Protein AF-A0A8T3Q234-F1 (afdb_monomer_lite)

Structure (mmCIF, N/CA/C/O backbone):
data_AF-A0A8T3Q234-F1
#
_entry.id   AF-A0A8T3Q234-F1
#
loop_
_atom_site.group_PDB
_atom_site.id
_atom_site.type_symbol
_atom_site.label_atom_id
_atom_site.label_alt_id
_atom_site.label_comp_id
_atom_site.label_asym_id
_atom_site.label_entity_id
_atom_site.label_seq_id
_atom_site.pdbx_PDB_ins_code
_atom_site.Cartn_x
_atom_site.Cartn_y
_atom_site.Cartn_z
_atom_site.occupancy
_atom_site.B_iso_or_equiv
_atom_site.auth_seq_id
_atom_site.auth_comp_id
_atom_site.auth_asym_id
_atom_site.auth_atom_id
_atom_site.pdbx_PDB_model_num
ATOM 1 N N . MET A 1 1 ? 3.671 -13.890 41.206 1.00 37.31 1 MET A N 1
ATOM 2 C CA . MET A 1 1 ? 2.597 -13.885 40.190 1.00 37.31 1 MET A CA 1
ATOM 3 C C . MET A 1 1 ? 2.663 -12.553 39.462 1.00 37.31 1 MET A C 1
ATOM 5 O O . MET A 1 1 ? 2.274 -11.546 40.033 1.00 37.31 1 MET A O 1
ATOM 9 N N . GLY A 1 2 ? 3.299 -12.520 38.289 1.00 33.94 2 GLY A N 1
ATOM 10 C CA . GLY A 1 2 ? 3.479 -11.290 37.515 1.00 33.94 2 GLY A CA 1
ATOM 11 C C . GLY A 1 2 ? 2.256 -11.032 36.645 1.00 33.94 2 GLY A C 1
ATOM 12 O O . GLY A 1 2 ? 1.907 -11.868 35.815 1.00 33.94 2 GLY A O 1
ATOM 13 N N . THR A 1 3 ? 1.594 -9.902 36.863 1.00 35.84 3 THR A N 1
ATOM 14 C CA . THR A 1 3 ? 0.463 -9.436 36.060 1.00 35.84 3 THR A CA 1
ATOM 15 C C . THR A 1 3 ? 0.929 -9.215 34.626 1.00 35.84 3 THR A C 1
ATOM 17 O O . THR A 1 3 ? 1.758 -8.347 34.360 1.00 35.84 3 THR A O 1
ATOM 20 N N . VAL A 1 4 ? 0.408 -10.009 33.692 1.00 37.59 4 VAL A N 1
ATOM 21 C CA . VAL A 1 4 ? 0.581 -9.759 32.260 1.00 37.59 4 VAL A CA 1
ATOM 22 C C . VAL A 1 4 ? -0.139 -8.446 31.970 1.00 37.59 4 VAL A C 1
ATOM 24 O O . VAL A 1 4 ? -1.354 -8.365 32.144 1.00 37.59 4 VAL A O 1
ATOM 27 N N . ALA A 1 5 ? 0.599 -7.399 31.600 1.00 39.12 5 ALA A N 1
ATOM 28 C CA . ALA A 1 5 ? 0.006 -6.131 31.201 1.00 39.12 5 ALA A CA 1
ATOM 29 C C . ALA A 1 5 ? -0.947 -6.390 30.025 1.00 39.12 5 ALA A C 1
ATOM 31 O O . ALA A 1 5 ? -0.517 -6.685 28.907 1.00 39.12 5 ALA A O 1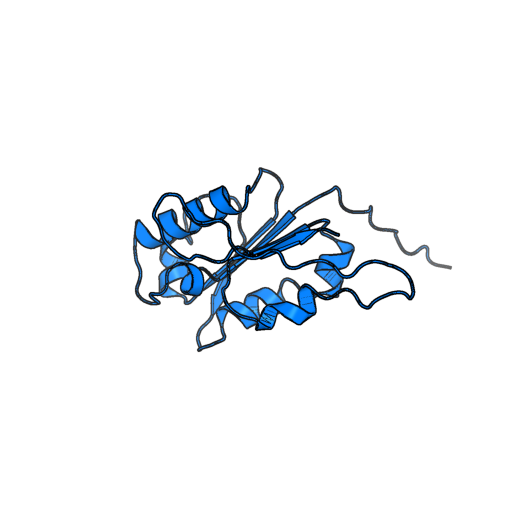
ATOM 32 N N . GLN A 1 6 ? -2.250 -6.325 30.293 1.00 41.56 6 GLN A N 1
ATOM 33 C CA . GLN A 1 6 ? -3.273 -6.379 29.265 1.00 41.56 6 GLN A CA 1
ATOM 34 C C . GLN A 1 6 ? -3.149 -5.090 28.454 1.00 41.56 6 GLN A C 1
ATOM 36 O O . GLN A 1 6 ? -3.585 -4.025 28.882 1.00 41.56 6 GLN A O 1
ATOM 41 N N . LEU A 1 7 ? -2.470 -5.173 27.309 1.00 39.22 7 LEU A N 1
ATOM 42 C CA . LEU A 1 7 ? -2.382 -4.058 26.372 1.00 39.22 7 LEU A CA 1
ATOM 43 C C . LEU A 1 7 ? -3.815 -3.689 25.952 1.00 39.22 7 LEU A C 1
ATOM 45 O O . LEU A 1 7 ? -4.583 -4.603 25.635 1.00 39.22 7 LEU A O 1
ATOM 49 N N . PRO A 1 8 ? -4.191 -2.397 25.970 1.00 41.66 8 PRO A N 1
ATOM 50 C CA . PRO A 1 8 ? -5.552 -1.981 25.661 1.00 41.66 8 PRO A CA 1
ATOM 51 C C . PRO A 1 8 ? -5.965 -2.514 24.286 1.00 41.66 8 PRO A C 1
ATOM 53 O O . PRO A 1 8 ? -5.160 -2.534 23.345 1.00 41.66 8 PRO A O 1
ATOM 56 N N . ALA A 1 9 ? -7.209 -2.987 24.193 1.00 49.00 9 ALA A N 1
ATOM 57 C CA . ALA A 1 9 ? -7.822 -3.359 22.926 1.00 49.00 9 ALA A CA 1
ATOM 58 C C . ALA A 1 9 ? -7.737 -2.153 21.980 1.00 49.00 9 ALA A C 1
ATOM 60 O O . ALA A 1 9 ? -8.033 -1.031 22.377 1.00 49.00 9 ALA A O 1
ATOM 61 N N . VAL A 1 10 ? -7.237 -2.366 20.764 1.00 53.41 10 VAL A N 1
ATOM 62 C CA . VAL A 1 10 ? -6.941 -1.265 19.844 1.00 53.41 10 VAL A CA 1
ATOM 63 C C . VAL A 1 10 ? -8.245 -0.749 19.233 1.00 53.41 10 VAL A C 1
ATOM 65 O O . VAL A 1 10 ? -8.968 -1.518 18.605 1.00 53.41 10 VAL A O 1
ATOM 68 N N . ASP A 1 11 ? -8.511 0.547 19.400 1.00 52.12 11 ASP A N 1
ATOM 69 C CA . ASP A 1 11 ? -9.659 1.270 18.839 1.00 52.12 11 ASP A CA 1
ATOM 70 C C . ASP A 1 11 ? -9.716 1.161 17.308 1.00 52.12 11 ASP A C 1
ATOM 72 O O . ASP A 1 11 ? -8.963 1.847 16.625 1.00 52.12 11 ASP A O 1
ATOM 76 N N . GLY A 1 12 ? -10.587 0.317 16.754 1.00 58.56 12 GLY A N 1
ATOM 77 C CA . GLY A 1 12 ? -11.164 0.424 15.404 1.00 58.56 12 GLY A CA 1
ATOM 78 C C . GLY A 1 12 ? -10.282 0.702 14.179 1.00 58.56 12 GLY A C 1
ATOM 79 O O . GLY A 1 12 ? -10.804 1.111 13.141 1.00 58.56 12 GLY A O 1
ATOM 80 N N . ARG A 1 13 ? -8.960 0.508 14.248 1.00 80.12 13 ARG A N 1
ATOM 81 C CA . ARG A 1 13 ? -8.049 0.893 13.154 1.00 80.12 13 ARG A CA 1
ATOM 82 C C . ARG A 1 13 ? -8.177 -0.064 11.975 1.00 80.12 13 ARG A C 1
ATOM 84 O O . ARG A 1 13 ? -8.162 -1.287 12.163 1.00 80.12 13 ARG A O 1
ATOM 91 N N . THR A 1 14 ? -8.248 0.488 10.762 1.00 90.56 14 THR A N 1
ATOM 92 C CA . THR A 1 14 ? -8.095 -0.291 9.529 1.00 90.56 14 THR A CA 1
ATOM 93 C C . THR A 1 14 ? -6.615 -0.414 9.194 1.00 90.56 14 THR A C 1
ATOM 95 O O . THR A 1 14 ? -5.877 0.565 9.267 1.00 90.56 14 THR A O 1
ATOM 98 N N . LEU A 1 15 ? -6.175 -1.604 8.798 1.00 91.75 15 LEU A N 1
ATOM 99 C CA . LEU A 1 15 ? -4.886 -1.815 8.151 1.00 91.75 15 LEU A CA 1
ATOM 100 C C . LEU A 1 15 ? -5.090 -2.036 6.658 1.00 91.75 15 LEU A C 1
ATOM 102 O O . LEU A 1 15 ? -5.883 -2.881 6.246 1.00 91.75 15 LEU A O 1
ATOM 106 N N . HIS A 1 16 ? -4.346 -1.279 5.868 1.00 93.25 16 HIS A N 1
ATOM 107 C CA . HIS A 1 16 ? -4.246 -1.396 4.427 1.00 93.25 16 HIS A CA 1
ATOM 108 C C . HIS A 1 16 ? -2.914 -2.060 4.089 1.00 93.25 16 HIS A C 1
ATOM 110 O O . HIS A 1 16 ? -1.864 -1.496 4.392 1.00 93.25 16 HIS A O 1
ATOM 116 N N . LEU A 1 17 ? -2.965 -3.232 3.463 1.00 94.12 17 LEU A N 1
ATOM 117 C CA . LEU A 1 17 ? -1.809 -3.864 2.830 1.00 94.12 17 LEU A CA 1
ATOM 118 C C . LEU A 1 17 ? -1.911 -3.604 1.333 1.00 94.12 17 LEU A C 1
ATOM 120 O O . LEU A 1 17 ? -2.923 -3.936 0.717 1.00 94.12 17 LEU A O 1
ATOM 124 N N . VAL A 1 18 ? -0.914 -2.939 0.771 1.00 93.81 18 VAL A N 1
ATOM 125 C CA . VAL A 1 18 ? -0.949 -2.441 -0.601 1.00 93.81 18 VAL A CA 1
ATOM 126 C C . VAL A 1 18 ? 0.242 -3.008 -1.339 1.00 93.81 18 VAL A C 1
ATOM 128 O O . VAL A 1 18 ? 1.374 -2.635 -1.042 1.00 93.81 18 VAL A O 1
ATOM 131 N N . ASP A 1 19 ? -0.022 -3.882 -2.297 1.00 92.69 19 ASP A N 1
ATOM 132 C CA . ASP A 1 19 ? 0.959 -4.222 -3.312 1.00 92.69 19 ASP A CA 1
ATOM 133 C C . ASP A 1 19 ? 0.822 -3.200 -4.442 1.00 92.69 19 ASP A C 1
ATOM 135 O O . ASP A 1 19 ? -0.141 -3.201 -5.213 1.00 92.69 19 ASP A O 1
ATOM 139 N N . LEU A 1 20 ? 1.752 -2.252 -4.483 1.00 91.56 20 LEU A N 1
ATOM 140 C CA . LEU A 1 20 ? 1.662 -1.146 -5.422 1.00 91.56 20 LEU A CA 1
ATOM 141 C C . LEU A 1 20 ? 2.001 -1.581 -6.850 1.00 91.56 20 LEU A C 1
ATOM 143 O O . LEU A 1 20 ? 1.401 -1.057 -7.787 1.00 91.56 20 LEU A O 1
ATOM 147 N N . GLU A 1 21 ? 2.893 -2.555 -7.021 1.00 88.31 21 GLU A N 1
ATOM 148 C CA . GLU A 1 21 ? 3.240 -3.093 -8.336 1.00 88.31 21 GLU A CA 1
ATOM 149 C C . GLU A 1 21 ? 2.036 -3.802 -8.950 1.00 88.31 21 GLU A C 1
ATOM 151 O O . GLU A 1 21 ? 1.676 -3.518 -10.093 1.00 88.31 21 GLU A O 1
ATOM 156 N N . ASN A 1 22 ? 1.346 -4.629 -8.160 1.00 86.00 22 ASN A N 1
ATOM 157 C CA . ASN A 1 22 ? 0.148 -5.338 -8.599 1.00 86.00 22 ASN A CA 1
ATOM 158 C C . ASN A 1 22 ? -0.998 -4.376 -8.951 1.00 86.00 22 ASN A C 1
ATOM 160 O O . ASN A 1 22 ? -1.691 -4.554 -9.954 1.00 86.00 22 ASN A O 1
ATOM 164 N N . LEU A 1 23 ? -1.175 -3.305 -8.166 1.00 87.69 23 LEU A N 1
ATOM 165 C CA . LEU A 1 23 ? -2.161 -2.274 -8.487 1.00 87.69 23 LEU A CA 1
ATOM 166 C C . LEU A 1 23 ? -1.844 -1.555 -9.797 1.00 87.69 23 LEU A C 1
ATOM 168 O O . LEU A 1 23 ? -2.766 -1.203 -10.531 1.00 87.69 23 LEU A O 1
ATOM 172 N N . ILE A 1 24 ? -0.573 -1.276 -10.069 1.00 90.62 24 ILE A N 1
ATOM 173 C CA . ILE A 1 24 ? -0.149 -0.565 -11.275 1.00 90.62 24 ILE A CA 1
ATOM 174 C C . ILE A 1 24 ? -0.213 -1.486 -12.501 1.00 90.62 24 ILE A C 1
ATOM 176 O O . ILE A 1 24 ? -0.712 -1.052 -13.540 1.00 90.62 24 ILE A O 1
ATOM 180 N N . GLY A 1 25 ? 0.247 -2.734 -12.368 1.00 86.94 25 GLY A N 1
ATOM 181 C CA . GLY A 1 25 ? 0.401 -3.701 -13.457 1.00 86.94 25 GLY A CA 1
ATOM 182 C C . GLY A 1 25 ? 1.657 -3.491 -14.314 1.00 86.94 25 GLY A C 1
ATOM 183 O O . GLY A 1 25 ? 1.764 -4.092 -15.379 1.00 86.94 25 GLY A O 1
ATOM 184 N N . ASP A 1 26 ? 2.582 -2.630 -13.879 1.00 85.81 26 ASP A N 1
ATOM 185 C CA . ASP A 1 26 ? 3.839 -2.320 -14.569 1.00 85.81 26 ASP A CA 1
ATOM 186 C C . ASP A 1 26 ? 4.975 -2.105 -13.543 1.00 85.81 26 ASP A C 1
ATOM 188 O O . ASP A 1 26 ? 4.959 -1.100 -12.821 1.00 85.81 26 ASP A O 1
ATOM 192 N N . PRO A 1 27 ? 5.980 -3.004 -13.474 1.00 82.62 27 PRO A N 1
ATOM 193 C CA . PRO A 1 27 ? 7.110 -2.889 -12.545 1.00 82.62 27 PRO A CA 1
ATOM 194 C C . PRO A 1 27 ? 8.074 -1.739 -12.892 1.00 82.62 27 PRO A C 1
ATOM 196 O O . PRO A 1 27 ? 8.980 -1.425 -12.116 1.00 82.62 27 PRO A O 1
ATOM 199 N N . TYR A 1 28 ? 7.905 -1.099 -14.053 1.00 87.94 28 TYR A N 1
ATOM 200 C CA . TYR A 1 28 ? 8.718 0.029 -14.508 1.00 87.94 28 TYR A CA 1
ATOM 201 C C . TYR A 1 28 ? 7.986 1.372 -14.442 1.00 87.94 28 TYR A C 1
ATOM 203 O O . TYR A 1 28 ? 8.521 2.371 -14.937 1.00 87.94 28 TYR A O 1
ATOM 211 N N . ALA A 1 29 ? 6.798 1.417 -13.833 1.00 89.75 29 ALA A N 1
ATOM 212 C CA . ALA A 1 29 ? 6.024 2.642 -13.690 1.00 89.75 29 ALA A CA 1
ATOM 213 C C . ALA A 1 29 ? 6.767 3.722 -12.895 1.00 89.75 29 ALA A C 1
ATOM 215 O O . ALA A 1 29 ? 7.524 3.442 -11.963 1.00 89.75 29 ALA A O 1
ATOM 216 N N . LYS A 1 30 ? 6.533 4.985 -13.272 1.00 93.19 30 LYS A N 1
ATOM 217 C CA . LYS A 1 30 ? 7.216 6.159 -12.710 1.00 93.19 30 LYS A CA 1
ATOM 218 C C . LYS A 1 30 ? 6.290 7.357 -12.561 1.00 93.19 30 LYS A C 1
ATOM 220 O O . LYS A 1 30 ? 5.243 7.449 -13.209 1.00 93.19 30 LYS A O 1
ATOM 225 N N . GLY A 1 31 ? 6.725 8.313 -11.748 1.00 91.38 31 GLY A N 1
ATOM 226 C CA . GLY A 1 31 ? 6.099 9.608 -11.563 1.00 91.38 31 GLY A CA 1
ATOM 227 C C . GLY A 1 31 ? 4.631 9.497 -11.168 1.00 91.38 31 GLY A C 1
ATOM 228 O O . GLY A 1 31 ? 4.253 8.732 -10.281 1.00 91.38 31 GLY A O 1
ATOM 229 N N . ARG A 1 32 ? 3.792 10.265 -11.871 1.00 90.12 32 ARG A N 1
ATOM 230 C CA . ARG A 1 32 ? 2.366 10.432 -11.552 1.00 90.12 32 ARG A CA 1
ATOM 231 C C . ARG A 1 32 ? 1.606 9.111 -11.526 1.00 90.12 32 ARG A C 1
ATOM 233 O O . ARG A 1 32 ? 0.727 8.935 -10.700 1.00 90.12 32 ARG A O 1
ATOM 240 N N . MET A 1 33 ? 1.991 8.154 -12.369 1.00 91.31 33 MET A N 1
ATOM 241 C CA . MET A 1 33 ? 1.336 6.848 -12.424 1.00 91.31 33 MET A CA 1
ATOM 242 C C . MET A 1 33 ? 1.396 6.113 -11.078 1.00 91.31 33 MET A C 1
ATOM 244 O O . 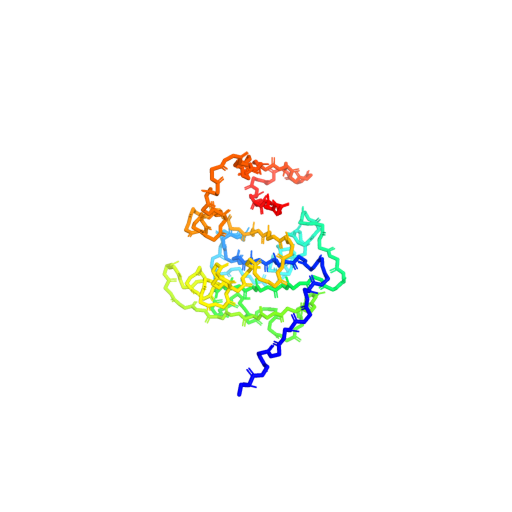MET A 1 33 ? 0.405 5.520 -10.657 1.00 91.31 33 MET A O 1
ATOM 248 N N . VAL A 1 34 ? 2.533 6.196 -10.382 1.00 93.25 34 VAL A N 1
ATOM 249 C CA . VAL A 1 34 ? 2.728 5.543 -9.082 1.00 93.25 34 VAL A CA 1
ATOM 250 C C . VAL A 1 34 ? 1.900 6.239 -8.001 1.00 93.25 34 VAL A C 1
ATOM 252 O O . VAL A 1 34 ? 1.177 5.586 -7.244 1.00 93.25 34 VAL A O 1
ATOM 255 N N . THR A 1 35 ? 1.951 7.574 -7.952 1.00 92.50 35 THR A N 1
ATOM 256 C CA . THR A 1 35 ? 1.191 8.357 -6.967 1.00 92.50 35 THR A CA 1
ATOM 257 C C . THR A 1 35 ? -0.317 8.249 -7.182 1.00 92.50 35 THR A C 1
ATOM 259 O O . THR A 1 35 ? -1.063 8.095 -6.214 1.00 92.50 35 THR A O 1
ATOM 262 N N . ASP A 1 36 ? -0.767 8.270 -8.437 1.00 91.06 36 ASP A N 1
ATOM 263 C CA . ASP A 1 36 ? -2.182 8.212 -8.807 1.00 91.06 36 ASP A CA 1
ATOM 264 C C . ASP A 1 36 ? -2.764 6.824 -8.536 1.00 91.06 36 ASP A C 1
ATOM 266 O O . ASP A 1 36 ? -3.904 6.717 -8.078 1.00 91.06 36 ASP A O 1
ATOM 270 N N . ALA A 1 37 ? -1.981 5.757 -8.738 1.00 92.19 37 ALA A N 1
ATOM 271 C CA . ALA A 1 37 ? -2.392 4.400 -8.391 1.00 92.19 37 ALA A CA 1
ATOM 272 C C . ALA A 1 37 ? -2.638 4.256 -6.882 1.00 92.19 37 ALA A C 1
ATOM 274 O O . ALA A 1 37 ? -3.692 3.757 -6.471 1.00 92.19 37 ALA A O 1
ATOM 275 N N . LEU A 1 38 ? -1.712 4.751 -6.053 1.00 93.62 38 LEU A N 1
ATOM 276 C CA . LEU A 1 38 ? -1.867 4.719 -4.599 1.00 93.62 38 LEU A CA 1
ATOM 277 C C . LEU A 1 38 ? -3.037 5.602 -4.134 1.00 93.62 38 LEU A C 1
ATOM 279 O O . LEU A 1 38 ? -3.855 5.158 -3.328 1.00 93.62 38 LEU A O 1
ATOM 283 N N . ALA A 1 39 ? -3.169 6.820 -4.665 1.00 91.38 39 ALA A N 1
ATOM 284 C CA . ALA A 1 39 ? -4.282 7.713 -4.343 1.00 91.38 39 ALA A CA 1
ATOM 285 C C . ALA A 1 39 ? -5.644 7.104 -4.725 1.00 91.38 39 ALA A C 1
ATOM 287 O O . ALA A 1 39 ? -6.584 7.113 -3.923 1.00 91.38 39 ALA A O 1
ATOM 288 N N . SER A 1 40 ? -5.732 6.509 -5.918 1.00 90.06 40 SER A N 1
ATOM 289 C CA . SER A 1 40 ? -6.935 5.825 -6.403 1.00 90.06 40 SER A CA 1
ATOM 290 C C . SER A 1 40 ? -7.306 4.649 -5.506 1.00 90.06 40 SER A C 1
ATOM 292 O O . SER A 1 40 ? -8.470 4.514 -5.121 1.00 90.06 40 SER A O 1
ATOM 294 N N . TYR A 1 41 ? -6.320 3.844 -5.094 1.00 93.31 41 TYR A N 1
ATOM 295 C CA . TYR A 1 41 ? -6.536 2.783 -4.115 1.00 93.31 41 TYR A CA 1
ATOM 296 C C . TYR A 1 41 ? -7.065 3.327 -2.785 1.00 93.31 41 TYR A C 1
ATOM 298 O O . TYR A 1 41 ? -8.073 2.826 -2.291 1.00 93.31 41 TYR A O 1
ATOM 306 N N . LEU A 1 42 ? -6.436 4.353 -2.204 1.00 92.19 42 LEU A N 1
ATOM 307 C CA . LEU A 1 42 ? -6.835 4.904 -0.902 1.00 92.19 42 LEU A CA 1
ATOM 308 C C . LEU A 1 42 ? -8.279 5.428 -0.929 1.00 92.19 42 LEU A C 1
ATOM 310 O O . LEU A 1 42 ? -9.062 5.142 -0.016 1.00 92.19 42 LEU A O 1
ATOM 314 N N . CYS A 1 43 ? -8.658 6.111 -2.013 1.00 90.00 43 CYS A N 1
ATOM 315 C CA . CYS A 1 43 ? -10.030 6.549 -2.256 1.00 90.00 43 CYS A CA 1
ATOM 316 C C . CYS A 1 43 ? -10.990 5.350 -2.357 1.00 90.00 43 CYS A C 1
ATOM 318 O O . CYS A 1 43 ? -11.955 5.243 -1.591 1.00 90.00 43 CYS A O 1
ATOM 320 N N . ALA A 1 44 ? -10.678 4.379 -3.223 1.00 86.75 44 ALA A N 1
ATOM 321 C CA . ALA A 1 44 ? -11.489 3.178 -3.427 1.00 86.75 44 ALA A CA 1
ATOM 322 C C . ALA A 1 44 ? -11.583 2.291 -2.176 1.00 86.75 44 ALA A C 1
ATOM 324 O O . ALA A 1 44 ? -12.590 1.606 -1.981 1.00 86.75 44 ALA A O 1
ATOM 325 N N . ALA A 1 45 ? -10.573 2.319 -1.304 1.00 88.38 45 ALA A N 1
ATOM 326 C CA . ALA A 1 45 ? -10.502 1.623 -0.023 1.00 88.38 45 ALA A CA 1
ATOM 327 C C . ALA A 1 45 ? -11.202 2.389 1.114 1.00 88.38 45 ALA A C 1
ATOM 329 O O . ALA A 1 45 ? -11.479 1.800 2.168 1.00 88.38 45 ALA A O 1
ATOM 330 N N . ALA A 1 46 ? -11.631 3.630 0.860 1.00 90.38 46 ALA A N 1
ATOM 331 C CA . ALA A 1 46 ? -12.175 4.558 1.846 1.00 90.38 46 ALA A CA 1
ATOM 332 C C . ALA A 1 46 ? -11.249 4.698 3.066 1.00 90.38 46 ALA A C 1
ATOM 334 O O . ALA A 1 46 ? -11.713 4.552 4.199 1.00 90.38 46 ALA A O 1
ATOM 335 N N . TRP A 1 47 ? -9.954 4.902 2.799 1.00 92.12 47 TRP A N 1
ATOM 336 C CA . TRP A 1 47 ? -8.947 5.216 3.812 1.00 92.12 47 TRP A CA 1
ATOM 337 C C . TRP A 1 47 ? -9.336 6.478 4.5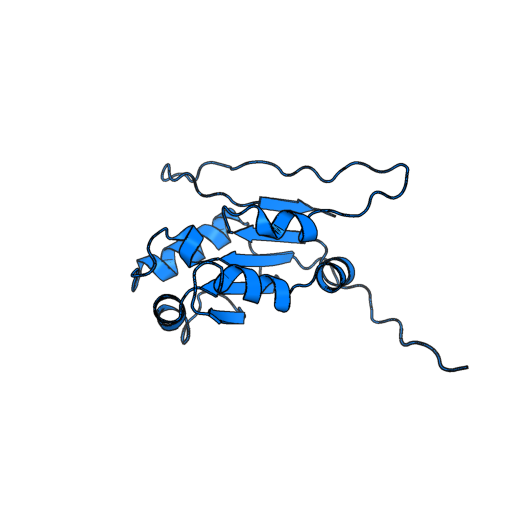87 1.00 92.12 47 TRP A C 1
ATOM 339 O O . TRP A 1 47 ? -9.935 7.405 4.029 1.00 92.12 47 TRP A O 1
ATOM 349 N N . ARG A 1 48 ? -9.000 6.511 5.876 1.00 90.81 48 ARG A N 1
ATOM 350 C CA . ARG A 1 48 ? -9.227 7.655 6.760 1.00 90.81 48 ARG A CA 1
ATOM 351 C C . ARG A 1 48 ? -7.977 7.965 7.586 1.00 90.81 48 ARG A C 1
ATOM 353 O O . ARG A 1 48 ? -7.197 7.059 7.883 1.00 90.81 48 ARG A O 1
ATOM 360 N N . PRO A 1 49 ? -7.809 9.219 8.044 1.00 91.06 49 PRO A N 1
ATOM 361 C CA . PRO A 1 49 ? -6.801 9.537 9.047 1.00 91.06 49 PRO A CA 1
ATOM 362 C C . PRO A 1 49 ? -6.921 8.609 10.265 1.00 91.06 49 PRO A C 1
ATOM 364 O O . PRO A 1 49 ? -8.007 8.443 10.817 1.00 91.06 49 PRO A O 1
ATOM 367 N N . GLY A 1 50 ? -5.803 8.001 10.667 1.00 88.75 50 GLY A N 1
ATOM 368 C CA . GLY A 1 50 ? -5.742 7.009 11.748 1.00 88.75 50 GLY A CA 1
ATOM 369 C C . GLY A 1 50 ? -5.663 5.552 11.277 1.00 88.75 50 GLY A C 1
ATOM 370 O O . GLY A 1 50 ? -5.239 4.696 12.058 1.00 88.75 50 GLY A O 1
ATOM 371 N N . ASP A 1 51 ? -5.987 5.275 10.011 1.00 91.19 51 ASP A N 1
ATOM 372 C CA . ASP A 1 51 ? -5.743 3.967 9.404 1.00 91.19 51 ASP A CA 1
ATOM 373 C C . ASP A 1 51 ? -4.238 3.738 9.176 1.00 91.19 51 ASP A C 1
ATOM 375 O O . ASP A 1 51 ? -3.473 4.658 8.875 1.00 91.19 51 ASP A O 1
ATOM 379 N N . LEU A 1 52 ? -3.812 2.483 9.302 1.00 93.31 52 LEU A N 1
ATOM 380 C CA . LEU A 1 52 ? -2.446 2.045 9.033 1.00 93.31 52 LEU A CA 1
ATOM 381 C C . LEU A 1 52 ? -2.313 1.679 7.554 1.00 93.31 52 LEU A C 1
ATOM 383 O O . LEU A 1 52 ? -3.132 0.924 7.037 1.00 93.31 52 LEU A O 1
ATOM 387 N N . VAL A 1 53 ? -1.267 2.159 6.881 1.00 95.19 53 VAL A N 1
ATOM 388 C CA . VAL A 1 53 ? -1.021 1.863 5.461 1.00 95.19 53 VAL A CA 1
ATOM 389 C C . VAL A 1 53 ? 0.377 1.300 5.281 1.00 95.19 53 VAL A C 1
ATOM 391 O O . VAL A 1 53 ? 1.363 1.982 5.564 1.00 95.19 53 VAL A O 1
ATOM 394 N N . TYR A 1 54 ? 0.458 0.051 4.836 1.00 95.94 54 TYR A N 1
ATOM 395 C CA . TYR A 1 54 ? 1.689 -0.656 4.498 1.00 95.94 5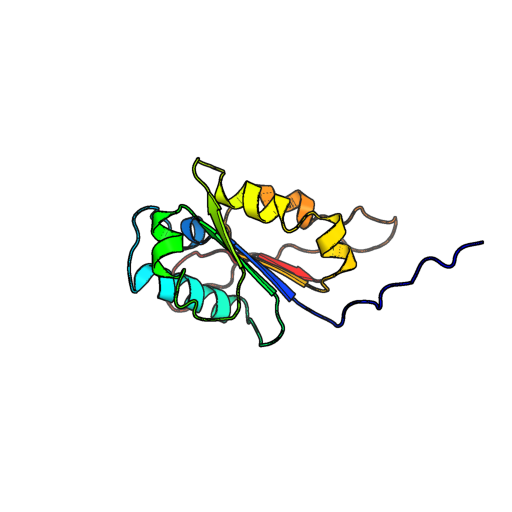4 TYR A CA 1
ATOM 396 C C . TYR A 1 54 ? 1.706 -0.860 2.990 1.00 95.94 54 TYR A C 1
ATOM 398 O O . TYR A 1 54 ? 0.796 -1.480 2.446 1.00 95.94 54 TYR A O 1
ATOM 406 N N . VAL A 1 55 ? 2.720 -0.313 2.328 1.00 96.19 55 VAL A N 1
ATOM 407 C CA . VAL A 1 55 ? 2.881 -0.380 0.877 1.00 96.19 55 VAL A CA 1
ATOM 408 C C . VAL A 1 55 ? 4.149 -1.154 0.572 1.00 96.19 55 VAL A C 1
ATOM 410 O O . VAL A 1 55 ? 5.211 -0.802 1.083 1.00 96.19 55 VAL A O 1
ATOM 413 N N . ALA A 1 56 ? 4.047 -2.187 -0.253 1.00 95.81 56 ALA A N 1
ATOM 414 C CA . ALA A 1 56 ? 5.187 -2.922 -0.769 1.00 95.81 56 ALA A CA 1
ATOM 415 C C . ALA A 1 56 ? 5.209 -2.893 -2.299 1.00 95.81 56 ALA A C 1
ATOM 417 O O . ALA A 1 56 ? 4.163 -2.797 -2.935 1.00 95.81 56 ALA A O 1
ATOM 418 N N . SER A 1 57 ? 6.411 -2.904 -2.873 1.00 94.81 57 SER A N 1
ATOM 419 C CA . SER A 1 57 ? 6.648 -2.922 -4.322 1.00 94.81 57 SER A CA 1
ATOM 420 C C . SER A 1 57 ? 8.121 -3.235 -4.605 1.00 94.81 57 SER A C 1
ATOM 422 O O . SER A 1 57 ? 8.951 -3.269 -3.684 1.00 94.81 57 SER A O 1
ATOM 424 N N . CYS A 1 58 ? 8.489 -3.365 -5.881 1.00 92.62 58 CYS A N 1
ATOM 425 C CA . CYS A 1 58 ? 9.889 -3.322 -6.283 1.00 92.62 58 CYS A CA 1
ATOM 426 C C . CYS A 1 58 ? 10.570 -1.972 -5.935 1.00 92.62 58 CYS A C 1
ATOM 428 O O . CYS A 1 58 ? 9.906 -0.933 -5.833 1.00 92.62 58 CYS A O 1
ATOM 430 N N . PRO A 1 59 ? 11.910 -1.940 -5.750 1.00 94.00 59 PRO A N 1
ATOM 431 C CA . PRO A 1 59 ? 12.613 -0.729 -5.326 1.00 94.00 59 PRO A CA 1
ATOM 432 C C . PRO A 1 59 ? 12.430 0.496 -6.239 1.00 94.00 59 PRO A C 1
ATOM 434 O O . PRO A 1 59 ? 12.277 1.585 -5.686 1.00 94.00 59 PRO A O 1
ATOM 437 N N . PRO A 1 60 ? 12.419 0.372 -7.587 1.00 92.44 60 PRO A N 1
ATOM 438 C CA . PRO A 1 60 ? 12.162 1.513 -8.465 1.00 92.44 60 PRO A CA 1
ATOM 439 C C . PRO A 1 60 ? 10.821 2.197 -8.182 1.00 92.44 60 PRO A C 1
ATOM 441 O O . PRO A 1 60 ? 10.790 3.412 -8.042 1.00 92.44 60 PRO A O 1
ATOM 444 N N . VAL A 1 61 ? 9.742 1.429 -8.007 1.00 93.56 61 VAL A N 1
ATOM 445 C CA . VAL A 1 61 ? 8.405 1.978 -7.734 1.00 93.56 61 VAL A CA 1
ATOM 446 C C . VAL A 1 61 ? 8.326 2.592 -6.331 1.00 93.56 61 VAL A C 1
ATOM 448 O O . VAL A 1 61 ? 7.765 3.673 -6.165 1.00 93.56 61 VAL A O 1
ATOM 451 N N . ILE A 1 62 ? 8.938 1.970 -5.313 1.00 95.19 62 ILE A N 1
ATOM 452 C CA . ILE A 1 62 ? 9.004 2.569 -3.965 1.00 95.19 62 ILE A CA 1
ATOM 453 C C . ILE A 1 62 ? 9.765 3.901 -3.977 1.00 95.19 62 ILE A C 1
ATOM 455 O O . ILE A 1 62 ? 9.370 4.831 -3.272 1.00 95.19 62 ILE A O 1
ATOM 459 N N . ALA A 1 63 ? 10.832 4.019 -4.773 1.00 94.44 63 ALA A N 1
ATOM 460 C CA . ALA A 1 63 ? 11.628 5.243 -4.849 1.00 94.44 63 ALA A CA 1
ATOM 461 C C . ALA A 1 63 ? 10.807 6.458 -5.320 1.00 94.44 63 ALA A C 1
ATOM 463 O O . ALA A 1 63 ? 11.060 7.569 -4.857 1.00 94.44 63 ALA A O 1
ATOM 464 N N . GLU A 1 64 ? 9.783 6.245 -6.152 1.00 94.50 64 GLU A N 1
ATOM 465 C CA . GLU A 1 64 ? 8.903 7.308 -6.661 1.00 94.50 64 GLU A CA 1
ATOM 466 C C . GLU A 1 64 ? 8.026 7.947 -5.569 1.00 94.50 64 GLU A C 1
ATOM 468 O O . GLU A 1 64 ? 7.618 9.098 -5.701 1.00 94.50 64 GLU A O 1
ATOM 473 N N . ILE A 1 65 ? 7.755 7.235 -4.467 1.00 92.88 65 ILE A N 1
ATOM 474 C CA . ILE A 1 65 ? 6.931 7.732 -3.345 1.00 92.88 65 ILE A CA 1
ATOM 475 C C . ILE A 1 65 ? 7.691 7.823 -2.016 1.00 92.88 65 ILE A C 1
ATOM 477 O O . ILE A 1 65 ? 7.144 8.309 -1.028 1.00 92.88 65 ILE A O 1
ATOM 481 N N . GLY A 1 66 ? 8.951 7.383 -1.983 1.00 91.75 66 GLY A N 1
ATOM 482 C CA . GLY A 1 66 ? 9.755 7.221 -0.768 1.00 91.75 66 GLY A CA 1
ATOM 483 C C . GLY A 1 66 ? 9.902 8.485 0.077 1.00 91.75 66 GLY A C 1
ATOM 484 O O . GLY A 1 66 ? 9.876 8.419 1.304 1.00 91.75 66 GLY A O 1
ATOM 485 N N . PHE A 1 67 ? 10.031 9.637 -0.580 1.00 90.56 67 PHE A N 1
ATOM 486 C CA . PHE A 1 67 ? 10.252 10.925 0.082 1.00 90.56 67 PHE A CA 1
ATOM 487 C C . PHE A 1 67 ? 8.969 11.708 0.346 1.00 90.56 67 PHE A C 1
ATOM 489 O O . PHE A 1 67 ? 8.948 12.599 1.195 1.00 90.56 67 PHE A O 1
ATOM 496 N N . THR A 1 68 ? 7.903 11.432 -0.401 1.00 90.56 68 THR A N 1
ATOM 497 C CA . THR A 1 68 ? 6.660 12.211 -0.328 1.00 90.56 68 THR A CA 1
ATOM 498 C C . THR A 1 68 ? 5.458 11.302 -0.570 1.00 90.56 68 THR A C 1
ATOM 500 O O . THR A 1 68 ? 4.771 11.427 -1.585 1.00 90.56 68 THR A O 1
ATOM 503 N N . PRO A 1 69 ? 5.194 10.350 0.343 1.00 90.19 69 PRO A N 1
ATOM 504 C CA . PRO A 1 69 ? 4.006 9.526 0.232 1.00 90.19 69 PRO A CA 1
ATOM 505 C C . PRO A 1 69 ? 2.744 10.389 0.421 1.00 90.19 69 PRO A C 1
ATOM 507 O O . PRO A 1 69 ? 2.755 11.335 1.214 1.00 90.19 69 PRO A O 1
ATOM 510 N N . PRO A 1 70 ? 1.628 10.066 -0.257 1.00 88.31 70 PRO A N 1
ATOM 511 C CA . PRO A 1 70 ? 0.400 10.867 -0.201 1.00 88.31 70 PRO A CA 1
ATOM 512 C C . PRO A 1 70 ? -0.290 10.830 1.171 1.00 88.31 70 PRO A C 1
ATOM 514 O O . PRO A 1 70 ? -1.110 11.692 1.480 1.00 88.31 70 PRO A O 1
ATOM 517 N N . VAL A 1 71 ? 0.021 9.822 1.989 1.00 92.25 71 VAL A N 1
ATOM 518 C CA . VAL A 1 71 ? -0.488 9.634 3.351 1.00 92.25 71 VAL A CA 1
ATOM 519 C C . VAL A 1 71 ? 0.616 9.054 4.238 1.00 92.25 71 VAL A C 1
ATOM 521 O O . VAL A 1 71 ? 1.555 8.451 3.714 1.00 92.25 71 VAL A O 1
ATOM 524 N N . PRO A 1 72 ? 0.514 9.160 5.575 1.00 94.19 72 PRO A N 1
ATOM 525 C CA . PRO A 1 72 ? 1.418 8.448 6.471 1.00 94.19 72 PRO A CA 1
ATOM 526 C C . PRO A 1 72 ? 1.359 6.933 6.223 1.00 94.19 72 PRO A C 1
ATOM 528 O O . PRO A 1 72 ? 0.332 6.293 6.451 1.00 94.19 72 PRO A O 1
ATOM 531 N N . CYS A 1 73 ? 2.464 6.351 5.763 1.00 94.88 73 CYS A N 1
ATOM 532 C CA . CYS A 1 73 ? 2.556 4.928 5.457 1.00 94.88 73 CYS A CA 1
ATOM 533 C C . CYS A 1 73 ? 3.934 4.355 5.800 1.00 94.88 73 CYS A C 1
ATOM 535 O O . CYS A 1 73 ? 4.911 5.083 5.974 1.00 94.88 73 CYS A O 1
ATOM 537 N N . ARG A 1 74 ? 4.012 3.024 5.877 1.00 96.00 74 ARG A N 1
ATOM 538 C CA . ARG A 1 74 ? 5.281 2.287 5.868 1.00 96.00 74 ARG A CA 1
ATOM 539 C C . ARG A 1 74 ? 5.516 1.737 4.472 1.00 96.00 74 ARG A C 1
ATOM 541 O O . ARG A 1 74 ? 4.604 1.152 3.894 1.00 96.00 74 ARG A O 1
ATOM 548 N N . LEU A 1 75 ? 6.722 1.942 3.962 1.00 96.38 75 LEU A N 1
ATOM 549 C CA . LEU A 1 75 ? 7.127 1.530 2.625 1.00 96.38 75 LEU A CA 1
ATOM 550 C C . LEU A 1 75 ? 8.108 0.365 2.727 1.00 96.38 75 LEU A C 1
ATOM 552 O O . LEU A 1 75 ? 9.059 0.423 3.508 1.00 96.38 75 LEU A O 1
ATOM 556 N N . PHE A 1 76 ? 7.884 -0.669 1.926 1.00 96.00 76 PHE A N 1
ATOM 557 C CA . PHE A 1 76 ? 8.711 -1.866 1.873 1.00 96.00 76 PHE A CA 1
AT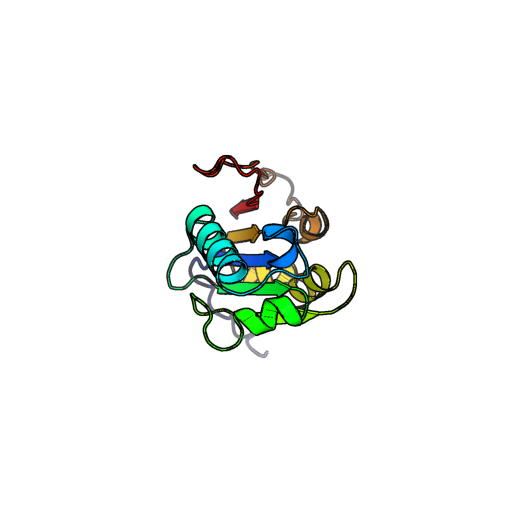OM 558 C C . PHE A 1 76 ? 9.162 -2.101 0.434 1.00 96.00 76 PHE A C 1
ATOM 560 O O . PHE A 1 76 ? 8.348 -2.306 -0.459 1.00 96.00 76 PHE A O 1
ATOM 567 N N . ALA A 1 77 ? 10.471 -2.072 0.207 1.00 94.38 77 ALA A N 1
ATOM 568 C CA . ALA A 1 77 ? 11.048 -2.421 -1.082 1.00 94.38 77 ALA A CA 1
ATOM 569 C C . ALA A 1 77 ? 11.561 -3.863 -1.037 1.00 94.38 77 ALA A C 1
ATOM 571 O O . ALA A 1 77 ? 12.333 -4.219 -0.143 1.00 94.38 77 ALA A O 1
ATOM 572 N N . ALA A 1 78 ? 11.168 -4.681 -2.008 1.00 91.88 78 ALA A N 1
ATOM 573 C CA . ALA A 1 78 ? 11.669 -6.044 -2.155 1.00 91.88 78 ALA A CA 1
ATOM 574 C C . ALA A 1 78 ? 11.871 -6.410 -3.623 1.00 91.88 78 ALA A C 1
ATOM 576 O O . ALA A 1 78 ? 11.254 -5.835 -4.509 1.00 91.88 78 ALA A O 1
ATOM 577 N N . ARG A 1 79 ? 12.784 -7.345 -3.883 1.00 87.50 79 ARG A N 1
ATOM 578 C CA . ARG A 1 79 ? 13.052 -7.880 -5.223 1.00 87.50 79 ARG A CA 1
ATOM 579 C C . ARG A 1 79 ? 12.544 -9.316 -5.310 1.00 87.50 79 ARG A C 1
ATOM 581 O O . ARG A 1 79 ? 12.500 -9.997 -4.289 1.00 87.50 79 ARG A O 1
ATOM 588 N N . GLY A 1 80 ? 12.289 -9.774 -6.532 1.00 84.31 80 GLY A N 1
ATOM 589 C CA . GLY A 1 80 ? 11.768 -11.113 -6.810 1.00 84.31 80 GLY A CA 1
ATOM 590 C C . GLY A 1 80 ? 10.256 -11.103 -7.018 1.00 84.31 80 GLY A C 1
ATOM 591 O O . GLY A 1 80 ? 9.600 -10.141 -6.631 1.00 84.31 80 GLY A O 1
ATOM 592 N N . GLU A 1 81 ? 9.751 -12.168 -7.639 1.00 78.81 81 GLU A N 1
ATOM 593 C CA . GLU A 1 81 ? 8.357 -12.317 -8.087 1.00 78.81 81 GLU A CA 1
ATOM 594 C C . GLU A 1 81 ? 7.345 -12.102 -6.951 1.00 78.81 81 GLU A C 1
ATOM 596 O O . GLU A 1 81 ? 6.451 -11.283 -7.097 1.00 78.81 81 GLU A O 1
ATOM 601 N N . ASP A 1 82 ? 7.582 -12.695 -5.775 1.00 83.88 82 ASP A N 1
ATOM 602 C CA . ASP A 1 82 ? 6.698 -12.565 -4.600 1.00 83.88 82 ASP A CA 1
ATOM 603 C C . ASP A 1 82 ? 7.233 -11.578 -3.539 1.00 83.88 82 ASP A C 1
ATOM 605 O O . ASP A 1 82 ? 6.879 -11.627 -2.355 1.00 83.88 82 ASP A O 1
ATOM 609 N N . GLY A 1 83 ? 8.191 -10.719 -3.909 1.00 86.44 83 GLY A N 1
ATOM 610 C CA . GLY A 1 83 ? 8.939 -9.915 -2.939 1.00 86.44 83 GLY A CA 1
ATOM 611 C C . GLY A 1 83 ? 8.046 -8.975 -2.123 1.00 86.44 83 GLY A C 1
ATOM 612 O O . GLY A 1 83 ? 8.236 -8.826 -0.910 1.00 86.44 83 GLY A O 1
ATOM 613 N N . ALA A 1 84 ? 7.073 -8.344 -2.783 1.00 87.44 84 ALA A N 1
ATOM 614 C CA . ALA A 1 84 ? 6.138 -7.421 -2.149 1.00 87.44 84 ALA A CA 1
ATOM 615 C C . ALA A 1 84 ? 5.210 -8.149 -1.163 1.00 87.44 84 ALA A C 1
ATOM 617 O O . ALA A 1 84 ? 5.101 -7.738 -0.001 1.00 87.44 84 ALA A O 1
ATOM 618 N N . ASP A 1 85 ? 4.617 -9.268 -1.583 1.00 86.50 85 ASP A N 1
ATOM 619 C CA . ASP A 1 85 ? 3.706 -10.064 -0.760 1.00 86.50 85 ASP A CA 1
ATOM 620 C C . ASP A 1 85 ? 4.377 -10.582 0.506 1.00 86.50 85 ASP A C 1
ATOM 622 O O . ASP A 1 85 ? 3.863 -10.402 1.616 1.00 86.50 85 ASP A O 1
ATOM 626 N N . LEU A 1 86 ? 5.564 -11.178 0.362 1.00 87.88 86 LEU A N 1
ATOM 627 C CA . LEU A 1 86 ? 6.313 -11.724 1.490 1.00 87.88 86 LEU A CA 1
ATOM 628 C C . LEU A 1 86 ? 6.671 -10.637 2.507 1.00 87.88 86 LEU A C 1
ATOM 630 O O . LEU A 1 86 ? 6.593 -10.880 3.714 1.00 87.88 86 LEU A O 1
ATOM 634 N N . GLN A 1 87 ? 6.992 -9.422 2.051 1.00 92.06 87 GLN A N 1
ATOM 635 C CA . GLN A 1 87 ? 7.236 -8.302 2.959 1.00 92.06 87 GLN A CA 1
ATOM 636 C C . GLN A 1 87 ? 5.980 -7.859 3.704 1.00 92.06 87 GLN A C 1
ATOM 638 O O . GLN A 1 87 ? 6.042 -7.606 4.912 1.00 92.06 87 GLN A O 1
ATOM 643 N N . LEU A 1 88 ? 4.840 -7.773 3.013 1.00 90.19 88 LEU A N 1
ATOM 644 C CA . LEU A 1 88 ? 3.572 -7.413 3.646 1.00 90.19 88 LEU A CA 1
ATOM 645 C C . LEU A 1 88 ? 3.167 -8.460 4.688 1.00 90.19 88 LEU A C 1
ATOM 647 O O . LEU A 1 88 ? 2.788 -8.094 5.801 1.00 90.19 88 LEU A O 1
ATOM 651 N N . LEU A 1 89 ? 3.313 -9.749 4.373 1.00 88.81 89 LEU A N 1
ATOM 652 C CA . LEU A 1 89 ? 3.011 -10.849 5.291 1.00 88.81 89 LEU A CA 1
ATOM 653 C C . LEU A 1 89 ? 3.949 -10.879 6.504 1.00 88.81 89 LEU A C 1
ATOM 655 O O . LEU A 1 89 ? 3.482 -11.080 7.627 1.00 88.81 89 LEU A O 1
ATOM 659 N N . ALA A 1 90 ? 5.244 -10.622 6.307 1.00 89.75 90 ALA A N 1
ATOM 660 C CA . ALA A 1 90 ? 6.216 -10.567 7.399 1.00 89.75 90 ALA A CA 1
ATOM 661 C C . ALA A 1 90 ? 5.908 -9.440 8.402 1.00 89.75 90 ALA A C 1
ATOM 663 O O . ALA A 1 90 ? 6.095 -9.608 9.608 1.00 89.75 90 ALA A O 1
ATOM 664 N N . HIS A 1 91 ? 5.398 -8.302 7.920 1.00 88.75 91 HIS A N 1
ATOM 665 C CA . HIS A 1 91 ? 5.086 -7.137 8.756 1.00 88.75 91 HIS A CA 1
ATOM 666 C C . HIS A 1 91 ? 3.639 -7.103 9.264 1.00 88.75 91 HIS A C 1
ATOM 668 O O . HIS A 1 91 ? 3.335 -6.362 10.204 1.00 88.75 91 HIS A O 1
ATOM 674 N N . ALA A 1 92 ? 2.753 -7.909 8.682 1.00 87.19 92 ALA A N 1
ATOM 675 C CA . ALA A 1 92 ? 1.365 -8.058 9.098 1.00 87.19 92 ALA A CA 1
ATOM 676 C C . ALA A 1 92 ? 0.981 -9.539 9.271 1.00 87.19 92 ALA A C 1
ATOM 678 O O . ALA A 1 92 ? 0.041 -10.012 8.622 1.00 87.19 92 ALA A O 1
ATOM 679 N N . PRO A 1 93 ? 1.656 -10.279 10.174 1.00 84.62 93 PRO A N 1
ATOM 680 C CA . PRO A 1 93 ? 1.314 -11.671 10.411 1.00 84.62 93 PRO A CA 1
ATOM 681 C C . PRO A 1 93 ? -0.125 -11.785 10.952 1.00 84.62 93 PRO A C 1
ATOM 683 O O . PRO A 1 93 ? -0.573 -10.900 11.700 1.00 84.62 93 PRO A O 1
ATOM 686 N N . PRO A 1 94 ? -0.866 -12.861 10.620 1.00 79.44 94 PRO A N 1
ATOM 687 C CA . PRO A 1 94 ? -2.281 -13.016 10.970 1.00 79.44 94 PRO A CA 1
ATOM 688 C C . PRO A 1 94 ? -2.598 -12.772 12.452 1.00 79.44 94 PRO A C 1
ATOM 690 O O . PRO A 1 94 ? -3.632 -12.190 12.792 1.00 79.44 94 PRO A O 1
ATOM 693 N N . GLU A 1 95 ? -1.709 -13.195 13.347 1.00 79.12 95 GLU A N 1
ATOM 694 C CA . GLU A 1 95 ? -1.850 -13.063 14.796 1.00 79.12 95 GLU A CA 1
ATOM 695 C C . GLU A 1 95 ? -1.802 -11.598 15.235 1.00 79.12 95 GLU A C 1
ATOM 697 O O . GLU A 1 95 ? -2.571 -11.194 16.113 1.00 79.12 95 GLU A O 1
ATOM 702 N N . LEU A 1 96 ? -0.923 -10.800 14.619 1.00 78.50 96 LEU A N 1
ATOM 703 C CA . LEU A 1 96 ? -0.809 -9.370 14.891 1.00 78.50 96 LEU A CA 1
ATOM 704 C C . LEU A 1 96 ? -2.050 -8.648 14.386 1.00 78.50 96 LEU A C 1
ATOM 706 O O . LEU A 1 96 ? -2.666 -7.901 15.148 1.00 78.50 96 LEU A O 1
ATOM 710 N N . VAL A 1 97 ? -2.438 -8.915 13.137 1.00 82.56 97 VAL A N 1
ATOM 711 C CA . VAL A 1 97 ? -3.602 -8.293 12.496 1.00 82.56 97 VAL A CA 1
ATOM 712 C C . VAL A 1 97 ? -4.842 -8.508 13.365 1.00 82.56 97 VAL A C 1
ATOM 714 O O . VAL A 1 97 ? -5.468 -7.554 13.816 1.00 82.56 97 VAL A O 1
ATOM 717 N N . ARG A 1 98 ? -5.138 -9.754 13.738 1.00 79.94 98 ARG A N 1
ATOM 718 C CA . ARG A 1 98 ? -6.339 -10.082 14.530 1.00 79.94 98 ARG A CA 1
ATOM 719 C C . ARG A 1 98 ? -6.378 -9.471 15.921 1.00 79.94 98 ARG A C 1
ATOM 721 O O . ARG A 1 98 ? -7.461 -9.341 16.485 1.00 79.94 98 ARG A O 1
ATOM 728 N N . ARG A 1 99 ? -5.216 -9.180 16.506 1.00 78.12 99 ARG A N 1
ATOM 729 C CA . ARG A 1 99 ? -5.113 -8.582 17.843 1.00 78.12 99 ARG A CA 1
ATOM 730 C C . ARG A 1 99 ? -5.146 -7.058 17.811 1.00 78.12 99 ARG A C 1
ATOM 732 O O . ARG A 1 99 ? -5.431 -6.454 18.841 1.00 78.12 99 ARG A O 1
ATOM 739 N N . ARG A 1 100 ? -4.771 -6.441 16.688 1.00 80.44 100 ARG A N 1
ATOM 740 C CA . ARG A 1 100 ? -4.442 -5.009 16.624 1.00 80.44 100 ARG A CA 1
ATOM 741 C C . ARG A 1 100 ? -5.315 -4.201 15.678 1.00 80.44 100 ARG A C 1
ATOM 743 O O . ARG A 1 100 ? -5.265 -2.979 15.767 1.00 80.44 100 ARG A O 1
ATOM 750 N N . VAL A 1 101 ? -6.059 -4.838 14.777 1.00 81.56 101 VAL A N 1
ATOM 751 C CA . VAL A 1 101 ? -6.866 -4.132 13.777 1.00 81.56 101 VAL A CA 1
ATOM 752 C C . VAL A 1 101 ? -8.272 -4.717 13.720 1.00 81.56 101 VAL A C 1
ATOM 754 O O . VAL A 1 101 ? -8.459 -5.931 13.800 1.00 81.56 101 VAL A O 1
ATOM 757 N N . GLU A 1 102 ? -9.271 -3.848 13.583 1.00 83.38 102 GLU A N 1
ATOM 758 C CA . GLU A 1 102 ? -10.673 -4.260 13.404 1.00 83.38 102 GLU A CA 1
ATOM 759 C C . GLU A 1 102 ? -10.928 -4.671 11.949 1.00 83.38 102 GLU A C 1
ATOM 761 O O . GLU A 1 102 ? -11.776 -5.505 11.622 1.00 83.38 102 GLU A O 1
ATOM 766 N N . ARG A 1 103 ? -10.155 -4.081 11.040 1.00 85.12 103 ARG A N 1
ATOM 767 C CA . ARG A 1 103 ? -10.416 -4.168 9.618 1.00 85.12 103 ARG A CA 1
ATOM 768 C C . ARG A 1 103 ? -9.124 -4.326 8.836 1.00 85.12 103 ARG A C 1
ATOM 770 O O . ARG A 1 103 ? -8.171 -3.588 9.056 1.00 85.12 103 ARG A O 1
ATOM 777 N N . LEU A 1 104 ? -9.126 -5.258 7.890 1.00 87.88 104 LEU A N 1
ATOM 778 C CA . LEU A 1 104 ? -8.033 -5.466 6.945 1.00 87.88 104 LEU A CA 1
ATOM 779 C C . LEU A 1 104 ? -8.543 -5.176 5.532 1.00 87.88 104 LEU A C 1
ATOM 781 O O . LEU A 1 104 ? -9.596 -5.677 5.123 1.00 87.88 104 LEU A O 1
ATOM 785 N N . VAL A 1 105 ? -7.809 -4.353 4.794 1.00 90.56 105 VAL A N 1
ATOM 786 C CA . VAL A 1 105 ? -8.062 -4.055 3.384 1.00 90.56 105 VAL A CA 1
ATOM 787 C C . VAL A 1 105 ? -6.801 -4.367 2.601 1.00 90.56 105 VAL A C 1
ATOM 789 O O . VAL A 1 105 ? -5.709 -3.990 3.017 1.00 90.56 105 VAL A O 1
ATOM 792 N N . ILE A 1 106 ? -6.959 -5.070 1.487 1.00 89.44 106 ILE A N 1
ATOM 793 C CA . ILE A 1 106 ? -5.840 -5.526 0.669 1.00 89.44 106 ILE A CA 1
ATOM 794 C C . ILE A 1 106 ? -6.015 -4.972 -0.741 1.00 89.44 106 ILE A C 1
ATOM 796 O O . ILE A 1 106 ? -7.064 -5.160 -1.363 1.00 89.44 106 ILE A O 1
ATOM 800 N N . GLY A 1 107 ? -4.999 -4.249 -1.203 1.00 89.62 107 GLY A N 1
ATOM 801 C CA . GLY A 1 107 ? -4.830 -3.822 -2.587 1.00 89.62 107 GLY A CA 1
ATOM 802 C C . GLY A 1 107 ? -3.826 -4.732 -3.274 1.00 89.62 107 GLY A C 1
ATOM 803 O O .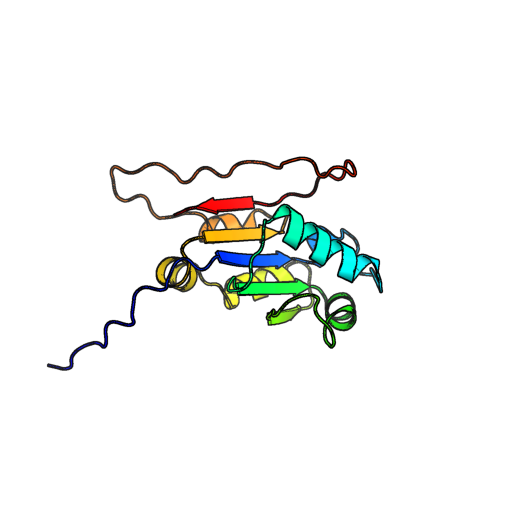 GLY A 1 107 ? -2.688 -4.329 -3.457 1.00 89.62 107 GLY A O 1
ATOM 804 N N . SER A 1 108 ? -4.244 -5.961 -3.566 1.00 84.12 108 SER A N 1
ATOM 805 C CA . SER A 1 108 ? -3.520 -6.946 -4.374 1.00 84.12 108 SER A CA 1
ATOM 806 C C . SER A 1 108 ? -4.553 -7.873 -5.027 1.00 84.12 108 SER A C 1
ATOM 808 O O . SER A 1 108 ? -5.633 -8.109 -4.466 1.00 84.12 108 SER A O 1
ATOM 810 N N . GLY A 1 109 ? -4.248 -8.354 -6.229 1.00 68.62 109 GLY A N 1
ATOM 811 C CA . GLY A 1 109 ? -4.997 -9.382 -6.942 1.00 68.62 109 GLY A CA 1
ATOM 812 C C . GLY A 1 109 ? -4.689 -10.804 -6.472 1.00 68.62 109 GLY A C 1
ATOM 813 O O . GLY A 1 109 ? -5.446 -11.713 -6.814 1.00 68.62 109 GLY A O 1
ATOM 814 N N . ASP A 1 110 ? -3.642 -10.998 -5.667 1.00 69.94 110 ASP A N 1
ATOM 815 C CA . ASP A 1 110 ? -3.130 -12.326 -5.349 1.00 69.94 110 ASP A CA 1
ATOM 816 C C . ASP A 1 110 ? -3.815 -13.004 -4.163 1.00 69.94 110 ASP A C 1
ATOM 818 O O . ASP A 1 110 ? -4.178 -12.414 -3.139 1.00 69.94 110 ASP A O 1
ATOM 822 N N . HIS A 1 111 ? -3.977 -14.320 -4.300 1.00 62.25 111 HIS A N 1
ATOM 823 C CA . HIS A 1 111 ? -4.632 -15.162 -3.302 1.00 62.25 111 HIS A CA 1
ATOM 824 C C . HIS A 1 111 ? -3.735 -15.499 -2.104 1.00 62.25 111 HIS A C 1
ATOM 826 O O . HIS A 1 111 ? -4.228 -16.062 -1.123 1.00 62.25 111 HIS A O 1
ATOM 832 N N . ILE A 1 112 ? -2.450 -15.129 -2.139 1.00 70.31 112 ILE A N 1
ATOM 833 C CA . ILE A 1 112 ? -1.479 -15.424 -1.075 1.00 70.31 112 ILE A CA 1
ATOM 834 C C . ILE A 1 112 ? -1.880 -14.820 0.281 1.00 70.31 112 ILE A C 1
ATOM 836 O O . ILE A 1 112 ? -1.540 -15.361 1.332 1.00 70.31 112 ILE A O 1
ATOM 840 N N . PHE A 1 113 ? -2.701 -13.766 0.287 1.00 69.00 113 PHE A N 1
ATOM 841 C CA . PHE A 1 113 ? -3.229 -13.156 1.511 1.00 69.00 113 PHE A CA 1
ATOM 842 C C . PHE A 1 113 ? -4.419 -13.897 2.144 1.00 69.00 113 PHE A C 1
ATOM 844 O O . PHE A 1 113 ? -4.835 -13.557 3.259 1.00 69.00 113 PHE A O 1
ATOM 851 N N . ALA A 1 114 ? -4.975 -14.920 1.486 1.00 68.12 114 ALA A N 1
ATOM 852 C CA . ALA A 1 114 ? -6.131 -15.667 1.988 1.00 68.12 114 ALA A CA 1
ATOM 853 C C . ALA A 1 114 ? -5.962 -16.212 3.428 1.00 68.12 114 ALA A C 1
ATOM 855 O O . ALA A 1 114 ? -6.911 -16.087 4.214 1.00 68.12 114 ALA A O 1
ATOM 856 N N . PRO A 1 115 ? -4.788 -16.732 3.850 1.00 65.50 115 PRO A N 1
ATOM 857 C CA . PRO A 1 115 ? -4.572 -17.177 5.226 1.00 65.50 115 PRO A CA 1
ATOM 858 C C . PRO A 1 115 ? -4.746 -16.050 6.256 1.00 65.50 115 PRO A C 1
ATOM 860 O O . PRO A 1 115 ? -5.368 -16.262 7.302 1.00 65.50 115 PRO A O 1
ATOM 863 N N . VAL A 1 116 ? -4.297 -14.829 5.937 1.00 65.19 116 VAL A N 1
ATOM 864 C CA . VAL A 1 116 ? -4.449 -13.644 6.803 1.00 65.19 116 VAL A CA 1
ATOM 865 C C . VAL A 1 116 ? -5.925 -13.260 6.945 1.00 65.19 116 VAL A C 1
ATOM 867 O O . VAL A 1 116 ? -6.375 -12.919 8.042 1.00 65.19 116 VAL A O 1
ATOM 870 N N . CYS A 1 117 ? -6.708 -13.405 5.873 1.00 62.31 117 CYS A N 1
ATOM 871 C CA . CYS A 1 117 ? -8.151 -13.145 5.870 1.00 62.31 117 CYS A CA 1
ATOM 872 C C . CYS A 1 117 ? -8.988 -14.226 6.591 1.00 62.31 117 CYS A C 1
ATOM 874 O O . CYS A 1 117 ? -10.131 -13.972 6.981 1.00 62.31 117 CYS A O 1
ATOM 876 N N . SER A 1 118 ? -8.456 -15.437 6.785 1.00 53.78 118 SER A N 1
ATOM 877 C CA . SER A 1 118 ? -9.232 -16.591 7.266 1.00 53.78 118 SER A CA 1
ATOM 878 C C . SER A 1 118 ? -9.213 -16.761 8.795 1.00 53.78 118 SER A C 1
ATOM 880 O O . SER A 1 118 ? -8.316 -17.384 9.354 1.00 53.78 118 SER A O 1
ATOM 882 N N . ARG A 1 119 ? -10.215 -16.257 9.537 1.00 45.72 119 ARG A N 1
ATOM 883 C CA . ARG A 1 119 ? -10.369 -16.637 10.964 1.00 45.72 119 ARG A CA 1
ATOM 884 C C . ARG A 1 119 ? -10.579 -18.163 11.075 1.00 45.72 119 ARG A C 1
ATOM 886 O O . ARG A 1 119 ? -11.446 -18.675 10.372 1.00 45.72 119 ARG A O 1
ATOM 893 N N . PRO A 1 120 ? -9.895 -18.888 11.985 1.00 38.84 120 PRO A N 1
ATOM 894 C CA . PRO A 1 120 ? -10.285 -20.241 12.337 1.00 38.84 120 PRO A CA 1
ATOM 895 C C . PRO A 1 120 ? -11.687 -20.161 12.934 1.00 38.84 120 PRO A C 1
ATOM 897 O O . PRO A 1 120 ? -11.941 -19.409 13.884 1.00 38.84 120 PRO A O 1
ATOM 900 N N . SER A 1 121 ? -12.612 -20.891 12.324 1.00 39.38 121 SER A N 1
ATOM 901 C CA . SER A 1 121 ? -13.993 -20.983 12.764 1.00 39.38 121 SER A CA 1
ATOM 902 C C . SER A 1 121 ? -14.030 -21.543 14.186 1.00 39.38 121 SER A C 1
ATOM 904 O O . SER A 1 121 ? -13.781 -22.721 14.434 1.00 39.38 121 SER A O 1
ATOM 906 N N . ARG A 1 122 ? -14.390 -20.702 15.159 1.00 37.38 122 ARG A N 1
ATOM 907 C CA . ARG A 1 122 ? -15.021 -21.227 16.372 1.00 37.38 122 ARG A CA 1
ATOM 908 C C . ARG A 1 122 ? -16.360 -21.812 15.930 1.00 37.38 122 ARG A C 1
ATOM 910 O O . ARG A 1 122 ? -17.095 -21.129 15.215 1.00 37.38 122 ARG A O 1
ATOM 917 N N . ARG A 1 123 ? -16.649 -23.071 16.294 1.00 35.62 123 ARG A N 1
ATOM 918 C CA . ARG A 1 123 ? -17.944 -23.720 16.006 1.00 35.62 123 ARG A CA 1
ATOM 919 C C . ARG A 1 123 ? -19.066 -22.723 16.320 1.00 35.62 123 ARG A C 1
ATOM 921 O O . ARG A 1 123 ? -19.213 -22.335 17.473 1.00 35.62 123 ARG A O 1
ATOM 928 N N . GLY A 1 124 ? -19.796 -22.292 15.289 1.00 39.78 124 GLY A N 1
ATOM 929 C CA . GLY A 1 124 ? -21.019 -21.497 15.431 1.00 39.78 124 GLY A CA 1
ATOM 930 C C . GLY A 1 124 ? -21.068 -20.085 14.829 1.00 39.78 124 GLY A C 1
ATOM 931 O O . GLY A 1 124 ? -22.149 -19.509 14.871 1.00 39.78 124 GLY A O 1
ATOM 932 N N . SER A 1 125 ? -20.008 -19.520 14.230 1.00 34.59 125 SER A N 1
ATOM 933 C CA . SER A 1 125 ? -20.076 -18.126 13.729 1.00 34.59 125 SER A CA 1
ATOM 934 C C . SER A 1 125 ? -19.609 -17.941 12.282 1.00 34.59 125 SER A C 1
ATOM 936 O O . SER A 1 125 ? -18.581 -18.470 11.869 1.00 34.59 125 SER A O 1
ATOM 938 N N . ARG A 1 126 ? -20.416 -17.171 11.536 1.00 30.53 126 ARG A N 1
ATOM 939 C CA . ARG A 1 126 ? -20.377 -16.894 10.090 1.00 30.53 126 ARG A CA 1
ATOM 940 C C . ARG A 1 126 ? -18.972 -16.626 9.536 1.00 30.53 126 ARG A C 1
ATOM 942 O O . ARG A 1 126 ? -18.258 -15.749 10.012 1.00 30.53 126 ARG A O 1
ATOM 949 N N . SER A 1 127 ? -18.648 -17.340 8.463 1.00 33.66 127 SER A N 1
ATOM 950 C CA . SER A 1 127 ? -17.505 -17.117 7.580 1.00 33.66 127 SER A CA 1
ATOM 951 C C . SER A 1 127 ? -17.475 -15.662 7.103 1.00 33.66 127 SER A C 1
ATOM 953 O O . SER A 1 127 ? -18.461 -15.171 6.548 1.00 33.66 127 SER A O 1
ATOM 955 N N . GLY A 1 128 ? -16.358 -14.962 7.313 1.00 36.84 128 GLY A N 1
ATOM 956 C CA . GLY A 1 128 ? -16.145 -13.636 6.734 1.00 36.84 128 GLY A CA 1
ATOM 957 C C . GLY A 1 128 ? -16.237 -13.723 5.211 1.00 36.84 128 GLY A C 1
ATOM 958 O O . GLY A 1 128 ? -15.521 -14.499 4.587 1.00 36.84 128 GLY A O 1
ATOM 959 N N . SER A 1 129 ? -17.162 -12.973 4.615 1.00 36.69 129 SER A N 1
ATOM 960 C CA . SER A 1 129 ? -17.379 -12.961 3.168 1.00 36.69 129 SER A CA 1
ATOM 961 C C . SER A 1 129 ? -16.381 -12.016 2.503 1.00 36.69 129 SER A C 1
ATOM 963 O O . SER A 1 129 ? -16.427 -10.803 2.716 1.00 36.69 129 SER A O 1
ATOM 965 N N . CYS A 1 130 ? -15.511 -12.576 1.663 1.00 35.44 130 CYS A N 1
ATOM 966 C CA . CYS A 1 130 ? -14.770 -11.839 0.647 1.00 35.44 130 CYS A CA 1
ATOM 967 C C . CYS A 1 130 ? -15.792 -11.266 -0.347 1.00 35.44 130 CYS A C 1
ATOM 969 O O . CYS A 1 130 ? -16.397 -12.021 -1.106 1.00 35.44 130 CYS A O 1
ATOM 971 N N . ARG A 1 131 ? -16.054 -9.953 -0.330 1.00 33.91 131 ARG A N 1
ATOM 972 C CA . ARG A 1 131 ? -16.864 -9.324 -1.388 1.00 33.91 131 ARG A CA 1
ATOM 973 C C . ARG A 1 131 ? -15.950 -8.846 -2.507 1.00 33.91 131 ARG A C 1
ATOM 975 O O . ARG A 1 131 ? -15.008 -8.104 -2.245 1.00 33.91 131 ARG A O 1
ATOM 982 N N . GLY A 1 132 ? -16.264 -9.297 -3.722 1.00 33.31 132 GLY A N 1
ATOM 983 C CA . GLY A 1 132 ? -15.594 -8.925 -4.966 1.00 33.31 132 GLY A CA 1
ATOM 984 C C . GLY A 1 132 ? -15.744 -7.441 -5.345 1.00 33.31 132 GLY A C 1
ATOM 985 O O . GLY A 1 132 ? -16.422 -6.681 -4.644 1.00 33.31 132 GLY A O 1
ATOM 986 N N . PRO A 1 133 ? -15.088 -7.025 -6.442 1.00 35.00 133 PRO A N 1
ATOM 987 C CA . PRO A 1 133 ? -14.749 -5.633 -6.735 1.00 35.00 133 PRO A CA 1
ATOM 988 C C . PRO A 1 133 ? -15.967 -4.723 -6.951 1.00 35.00 133 PRO A C 1
ATOM 990 O O . PRO A 1 133 ? -16.986 -5.129 -7.509 1.00 35.00 133 PRO A O 1
ATOM 993 N N . ARG A 1 134 ? -15.828 -3.443 -6.572 1.00 35.78 134 ARG A N 1
ATOM 994 C CA . ARG A 1 134 ? -16.613 -2.347 -7.164 1.00 35.78 134 ARG A CA 1
ATOM 995 C C . ARG A 1 134 ? -15.802 -1.796 -8.333 1.00 35.78 134 ARG A C 1
ATOM 997 O O . ARG A 1 134 ? -14.620 -1.530 -8.153 1.00 35.78 134 ARG A O 1
ATOM 1004 N N . ARG A 1 135 ? -16.426 -1.624 -9.502 1.00 33.41 135 ARG A N 1
ATOM 1005 C CA . ARG A 1 135 ? -15.801 -0.937 -10.643 1.00 33.41 135 ARG A CA 1
ATOM 1006 C C . ARG A 1 135 ? -15.405 0.482 -10.232 1.00 33.41 135 ARG A C 1
ATOM 1008 O O . ARG A 1 135 ? -16.233 1.209 -9.680 1.00 33.41 135 ARG A O 1
ATOM 1015 N N . CYS A 1 136 ? -14.165 0.862 -10.523 1.00 33.31 136 CYS A N 1
ATOM 1016 C CA . CYS A 1 136 ? -13.751 2.259 -10.538 1.00 33.31 136 CYS A CA 1
ATOM 1017 C C . CYS A 1 136 ? -14.524 3.011 -11.647 1.00 33.31 136 CYS A C 1
ATOM 1019 O O . CYS A 1 136 ? -14.883 2.391 -12.655 1.00 33.31 136 CYS A O 1
ATOM 1021 N N . PRO A 1 137 ? -14.784 4.327 -11.506 1.00 33.78 137 PRO A N 1
ATOM 1022 C CA . PRO A 1 137 ? -15.436 5.129 -12.550 1.00 33.78 137 PRO A CA 1
ATOM 1023 C C . PRO A 1 137 ? -14.675 5.144 -13.887 1.00 33.78 137 PRO A C 1
ATOM 1025 O O . PRO A 1 137 ? -15.270 5.430 -14.919 1.00 33.78 137 PRO A O 1
ATOM 1028 N N . ASP A 1 138 ? -13.381 4.814 -13.870 1.00 41.62 138 ASP A N 1
ATOM 1029 C CA . ASP A 1 138 ? -12.495 4.755 -15.039 1.00 41.62 138 ASP A CA 1
ATOM 1030 C C . ASP A 1 138 ? -12.541 3.418 -15.808 1.00 41.62 138 ASP A C 1
ATOM 1032 O O . ASP A 1 138 ? -11.848 3.253 -16.809 1.00 41.62 138 ASP A O 1
ATOM 1036 N N . GLY A 1 139 ? -13.351 2.448 -15.364 1.00 30.27 139 GLY A N 1
ATOM 1037 C CA . GLY A 1 139 ? -13.505 1.158 -16.040 1.00 30.27 139 GLY A CA 1
ATOM 1038 C C . GLY A 1 139 ? -12.372 0.150 -15.807 1.00 30.27 139 GLY A C 1
ATOM 1039 O O . GLY A 1 139 ? -12.460 -0.963 -16.333 1.00 30.27 139 GLY A O 1
ATOM 1040 N N . SER A 1 140 ? -11.358 0.472 -14.995 1.00 34.56 140 SER A N 1
ATOM 1041 C CA . SER A 1 140 ? -10.291 -0.470 -14.648 1.00 34.56 140 SER A CA 1
ATOM 1042 C C . SER A 1 140 ? -10.783 -1.554 -13.671 1.00 34.56 140 SER A C 1
ATOM 1044 O O . SER A 1 140 ? -11.456 -1.283 -12.670 1.00 34.56 140 SER A O 1
ATOM 1046 N N . SER A 1 141 ? -10.475 -2.822 -13.973 1.00 33.34 141 SER A N 1
ATOM 1047 C CA . SER A 1 141 ? -10.742 -3.952 -13.071 1.00 33.34 141 SER A CA 1
ATOM 1048 C C . SER A 1 141 ? -9.619 -4.032 -12.040 1.00 33.34 141 SER A C 1
ATOM 1050 O O . SER A 1 141 ? -8.647 -4.748 -12.239 1.00 33.34 141 SER A O 1
ATOM 1052 N N . ARG A 1 142 ? -9.720 -3.248 -10.963 1.00 44.78 142 ARG A N 1
ATOM 1053 C CA . ARG A 1 142 ? -8.764 -3.260 -9.843 1.00 44.78 142 ARG A CA 1
ATOM 1054 C C . ARG A 1 142 ? -9.453 -3.809 -8.594 1.00 44.78 142 ARG A C 1
ATOM 1056 O O . ARG A 1 142 ? -10.509 -3.322 -8.185 1.00 44.78 142 ARG A O 1
ATOM 1063 N N . SER A 1 143 ? -8.887 -4.863 -8.013 1.00 43.31 143 SER A N 1
ATOM 1064 C CA . SER A 1 143 ? -9.494 -5.597 -6.899 1.00 43.31 143 SER A CA 1
ATOM 1065 C C . SER A 1 143 ? -9.087 -4.986 -5.561 1.00 43.31 143 SER A C 1
ATOM 1067 O O . SER A 1 143 ? -7.918 -4.978 -5.200 1.00 43.31 143 SER A O 1
ATOM 1069 N N . VAL A 1 144 ? -10.064 -4.490 -4.799 1.00 49.59 144 VAL A N 1
ATOM 1070 C CA . VAL A 1 144 ? -9.878 -4.118 -3.388 1.00 49.59 144 VAL A CA 1
ATOM 1071 C C . VAL A 1 144 ? -10.636 -5.127 -2.540 1.00 49.59 144 VAL A C 1
ATOM 1073 O O . VAL A 1 144 ? -11.868 -5.085 -2.461 1.00 49.59 144 VAL A O 1
ATOM 1076 N N . LEU A 1 145 ? -9.909 -6.032 -1.890 1.00 49.41 145 LEU A N 1
ATOM 1077 C CA . LEU A 1 145 ? -10.499 -6.999 -0.969 1.00 49.41 145 LEU A CA 1
ATOM 1078 C C . LEU A 1 145 ? -10.713 -6.321 0.389 1.00 49.41 145 LEU A C 1
ATOM 1080 O O . LEU A 1 145 ? -9.782 -5.812 1.011 1.00 49.41 145 LEU A O 1
ATOM 1084 N N . ARG A 1 146 ? -11.968 -6.286 0.855 1.00 49.91 146 ARG A N 1
ATOM 1085 C CA . ARG A 1 146 ? -12.343 -5.724 2.164 1.00 49.91 146 ARG A CA 1
ATOM 1086 C C . ARG A 1 146 ? -12.754 -6.852 3.106 1.00 49.91 146 ARG A C 1
ATOM 1088 O O . ARG A 1 146 ? -13.762 -7.512 2.862 1.00 49.91 146 ARG A O 1
ATOM 1095 N N . TRP A 1 147 ? -12.039 -7.002 4.216 1.00 38.12 147 TRP A N 1
ATOM 1096 C CA . TRP A 1 147 ? -12.406 -7.893 5.315 1.00 38.12 147 TRP A CA 1
ATOM 1097 C C . TRP A 1 147 ? -12.899 -7.076 6.518 1.00 38.12 147 TRP A C 1
ATOM 1099 O O . TRP A 1 147 ? -12.349 -6.015 6.813 1.00 38.12 147 TRP A O 1
ATOM 1109 N N . ARG A 1 148 ? -13.960 -7.536 7.192 1.00 36.91 148 ARG A N 1
ATOM 1110 C CA . ARG A 1 148 ? -14.501 -6.943 8.429 1.00 36.91 148 ARG A CA 1
ATOM 1111 C C . ARG A 1 148 ? -14.579 -8.038 9.494 1.00 36.91 148 ARG A C 1
ATOM 1113 O O . ARG A 1 148 ? -15.033 -9.135 9.165 1.00 36.91 148 ARG A O 1
ATOM 1120 N N . SER A 1 149 ? -14.110 -7.735 10.706 1.00 38.50 149 SER A N 1
ATOM 1121 C CA . SER A 1 149 ? -14.184 -8.620 11.876 1.00 38.50 149 SER A CA 1
ATOM 1122 C C . SER A 1 149 ? -15.607 -8.900 12.330 1.00 38.50 149 SER A C 1
ATOM 1124 O O . SER A 1 149 ? -16.432 -7.964 12.232 1.00 38.50 149 SER A O 1
#

Radius of gyration: 16.17 Å; chains: 1; bounding box: 34×36×56 Å

pLDDT: mean 73.48, std 23.12, range [30.27, 96.38]

Foldseek 3Di:
DDDDPPDDQAPAAEEEQAAQCQQLVHLQDAAPSSQVSVVLLCVQVVPDPRHEYEYEGAPNSCVRPVPPHVDDYHYYHADDDCGSVVVSCVVQPLVCCVRHHQKYKYFHPDCSCVVSLFDDDDPPDDTFDFDFDDADPVRDRTTITITGD

Sequence (149 aa):
MGTVAQLPAVDGRTLHLVDLENLIGDPYAKGRMVTDALASYLCAAAWRPGDLVYVASCPPVIAEIGFTPPVPCRLFAARGEDGADLQLLAHAPPELVRRRVERLVIGSGDHIFAPVCSRPSRRGSRSGSCRGPRRCPDGSSRSVLRWRS

Secondary structure (DSSP, 8-state):
------PPPP-S-EEEEEEHHHHHT-TT--THHHHHHHHHHHHHHT--TT-EEEEEE-HHHHHHHSSS-SSS-EEEE--STTHHHHHHHHHS-HHHHHHH-SEEEEE-S-GGGHHHH-----TTS-PPP-B-PPPPTT------EEEE-